Protein AF-A0A9D2JP95-F1 (afdb_monomer_lite)

Structure (mmCIF, N/CA/C/O backbone):
data_AF-A0A9D2JP95-F1
#
_entry.id   AF-A0A9D2JP95-F1
#
loop_
_atom_site.group_PDB
_atom_site.id
_atom_site.type_symbol
_atom_site.label_atom_id
_atom_site.label_alt_id
_atom_site.label_comp_id
_atom_site.label_asym_id
_atom_site.label_entity_id
_atom_site.label_seq_id
_atom_site.pdbx_PDB_ins_code
_atom_site.Cartn_x
_atom_site.Cartn_y
_atom_site.Cartn_z
_atom_site.occupancy
_atom_site.B_iso_or_equiv
_atom_site.auth_seq_id
_atom_site.auth_comp_id
_atom_site.auth_asym_id
_atom_site.auth_atom_id
_atom_site.pdbx_PDB_model_num
ATOM 1 N N . MET A 1 1 ? 5.419 2.271 -25.706 1.00 78.69 1 MET A N 1
ATOM 2 C CA . MET A 1 1 ? 5.656 1.138 -24.770 1.00 78.69 1 MET A CA 1
ATOM 3 C C . MET A 1 1 ? 4.997 1.411 -23.422 1.00 78.69 1 MET A C 1
ATOM 5 O O . MET A 1 1 ? 4.508 0.482 -22.788 1.00 78.69 1 MET A O 1
ATOM 9 N N . GLU A 1 2 ? 4.906 2.682 -23.025 1.00 85.44 2 GLU A N 1
ATOM 10 C CA . GLU A 1 2 ? 4.332 3.142 -21.759 1.00 85.44 2 GLU A CA 1
ATOM 11 C C . GLU A 1 2 ? 2.886 2.672 -21.559 1.00 85.44 2 GLU A C 1
ATOM 13 O O . GLU A 1 2 ? 2.551 2.136 -20.507 1.00 85.44 2 GLU A O 1
ATOM 18 N N . PHE A 1 3 ? 2.042 2.766 -22.594 1.00 87.94 3 PHE A N 1
ATOM 19 C CA . PHE A 1 3 ? 0.647 2.310 -22.517 1.00 87.94 3 PHE A CA 1
ATOM 20 C C . PHE A 1 3 ? 0.511 0.811 -22.229 1.00 87.94 3 PHE A C 1
ATOM 22 O O . PHE A 1 3 ? -0.396 0.405 -21.509 1.00 87.94 3 PHE A O 1
ATOM 29 N N . VAL A 1 4 ? 1.421 -0.018 -22.752 1.00 89.50 4 VAL A N 1
ATOM 30 C CA . VAL A 1 4 ? 1.405 -1.469 -22.505 1.00 89.50 4 VAL A CA 1
ATOM 31 C C . VAL A 1 4 ? 1.736 -1.753 -21.042 1.00 89.50 4 VAL A C 1
ATOM 33 O O . VAL A 1 4 ? 1.027 -2.522 -20.396 1.00 89.50 4 VAL A O 1
ATOM 36 N N . ILE A 1 5 ? 2.760 -1.085 -20.501 1.00 89.88 5 ILE A N 1
ATOM 37 C CA . ILE A 1 5 ? 3.118 -1.181 -19.080 1.00 89.88 5 ILE A CA 1
ATOM 38 C C . ILE A 1 5 ? 1.944 -0.711 -18.214 1.00 89.88 5 ILE A C 1
ATOM 40 O O . ILE A 1 5 ? 1.546 -1.425 -17.298 1.00 89.88 5 ILE A O 1
ATOM 44 N N . GLY A 1 6 ? 1.321 0.421 -18.554 1.00 89.81 6 GLY A N 1
ATOM 45 C CA . GLY A 1 6 ? 0.140 0.936 -17.858 1.00 89.81 6 GLY A CA 1
ATOM 46 C C . GLY A 1 6 ? -1.023 -0.062 -17.823 1.00 89.81 6 GLY A C 1
ATOM 47 O O . GLY A 1 6 ? -1.597 -0.304 -16.762 1.00 89.81 6 GLY A O 1
ATOM 48 N N . ILE A 1 7 ? -1.331 -0.714 -18.948 1.00 94.19 7 ILE A N 1
ATOM 49 C CA . ILE A 1 7 ? -2.375 -1.750 -19.009 1.00 94.19 7 ILE A CA 1
ATOM 50 C C . ILE A 1 7 ? -2.021 -2.943 -18.110 1.00 94.19 7 ILE A C 1
ATOM 52 O O . ILE A 1 7 ? -2.881 -3.434 -17.379 1.00 94.19 7 ILE A O 1
ATOM 56 N N . ILE A 1 8 ? -0.764 -3.398 -18.114 1.00 93.88 8 ILE A N 1
ATOM 57 C CA . ILE A 1 8 ? -0.315 -4.512 -17.262 1.00 93.88 8 ILE A CA 1
ATOM 58 C C . ILE A 1 8 ? -0.430 -4.151 -15.773 1.00 93.88 8 ILE A C 1
ATOM 60 O O . ILE A 1 8 ? -0.862 -4.983 -14.969 1.00 93.88 8 ILE A O 1
ATOM 64 N N . LEU A 1 9 ? -0.098 -2.915 -15.389 1.00 93.12 9 LEU A N 1
ATOM 65 C CA . LEU A 1 9 ? -0.257 -2.438 -14.010 1.00 93.12 9 LEU A CA 1
ATOM 66 C C . LEU A 1 9 ? -1.729 -2.477 -13.574 1.00 93.12 9 LEU A C 1
ATOM 68 O O . LEU A 1 9 ? -2.046 -3.002 -12.507 1.00 93.12 9 LEU A O 1
ATOM 72 N N . VAL A 1 10 ? -2.644 -2.023 -14.431 1.00 95.00 10 VAL A N 1
ATOM 73 C CA . VAL A 1 10 ? -4.088 -2.074 -14.153 1.00 95.00 10 VAL A CA 1
ATOM 74 C C . VAL A 1 10 ? -4.590 -3.518 -14.048 1.00 95.00 10 VAL A C 1
ATOM 76 O O . VAL A 1 10 ? -5.309 -3.861 -13.109 1.00 95.00 10 VAL A O 1
ATOM 79 N N . LEU A 1 11 ? -4.195 -4.399 -14.969 1.00 96.50 11 LEU A N 1
ATOM 80 C CA . LEU A 1 11 ? -4.604 -5.807 -14.932 1.00 96.50 11 LEU A CA 1
ATOM 81 C C . LEU A 1 11 ? -4.073 -6.531 -13.691 1.00 96.50 11 LEU A C 1
ATOM 83 O O . LEU A 1 11 ? -4.807 -7.287 -13.054 1.00 96.50 11 LEU A O 1
ATOM 87 N N . SER A 1 12 ? -2.819 -6.282 -13.314 1.00 94.69 12 SER A N 1
ATOM 88 C CA . SER A 1 12 ? -2.233 -6.865 -12.102 1.00 94.69 12 SER A CA 1
ATOM 89 C C . SER A 1 12 ? -2.902 -6.347 -10.825 1.00 94.69 12 SER A C 1
ATOM 91 O O . SER A 1 12 ? -3.084 -7.131 -9.894 1.00 94.69 12 SER A O 1
ATOM 93 N N . PHE A 1 13 ? -3.374 -5.095 -10.799 1.00 94.88 13 PHE A N 1
ATOM 94 C CA . PHE A 1 13 ? -4.202 -4.579 -9.703 1.00 94.88 13 PHE A CA 1
ATOM 95 C C . PHE A 1 13 ? -5.508 -5.371 -9.540 1.00 94.88 13 PHE A C 1
ATOM 97 O O . PHE A 1 13 ? -5.830 -5.818 -8.437 1.00 94.88 13 PHE A O 1
ATOM 104 N N . PHE A 1 14 ? -6.240 -5.615 -10.632 1.00 96.19 14 PHE A N 1
ATOM 105 C CA . PHE A 1 14 ? -7.438 -6.464 -10.585 1.00 96.19 14 PHE A CA 1
ATOM 106 C C . PHE A 1 14 ? -7.109 -7.908 -10.182 1.00 96.19 14 PHE A C 1
ATOM 108 O O . PHE A 1 14 ? -7.880 -8.536 -9.452 1.00 96.19 14 PHE A O 1
ATOM 115 N N . GLY A 1 15 ? -5.944 -8.418 -10.592 1.00 94.81 15 GLY A N 1
ATOM 116 C CA . GLY A 1 15 ? -5.418 -9.704 -10.135 1.00 94.81 15 GLY A CA 1
ATOM 117 C C . GLY A 1 15 ? -5.245 -9.766 -8.613 1.00 94.81 15 GLY A C 1
ATOM 118 O O . GLY A 1 15 ? -5.689 -10.731 -7.987 1.00 94.81 15 GLY A O 1
ATOM 119 N N . LEU A 1 16 ? -4.678 -8.719 -8.002 1.00 94.50 16 LEU A N 1
ATOM 120 C CA . LEU A 1 16 ? -4.579 -8.607 -6.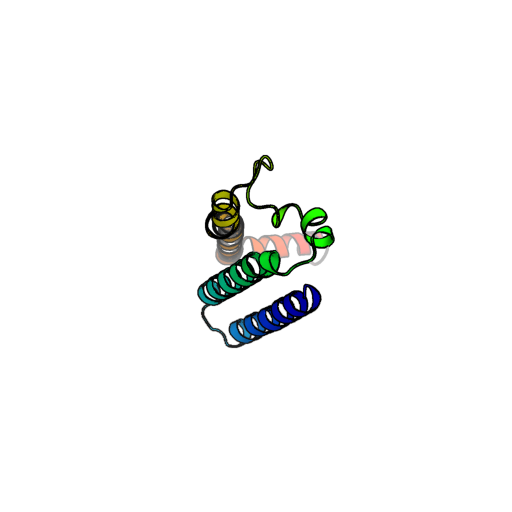544 1.00 94.50 16 LEU A CA 1
ATOM 121 C C . LEU A 1 16 ? -5.962 -8.536 -5.893 1.00 94.50 16 LEU A C 1
ATOM 123 O O . LEU A 1 16 ? -6.213 -9.256 -4.930 1.00 94.50 16 LEU A O 1
ATOM 127 N N . ALA A 1 17 ? -6.876 -7.719 -6.422 1.00 94.38 17 ALA A N 1
ATOM 128 C CA . ALA A 1 17 ? -8.231 -7.614 -5.881 1.00 94.38 17 ALA A CA 1
ATOM 129 C C . ALA A 1 17 ? -8.927 -8.985 -5.842 1.00 94.38 17 ALA A C 1
ATOM 131 O O . ALA A 1 17 ? -9.475 -9.381 -4.813 1.00 94.38 17 ALA A O 1
ATOM 132 N N . TYR A 1 18 ? -8.830 -9.755 -6.928 1.00 96.19 18 TYR A N 1
ATOM 133 C CA . TYR A 1 18 ? -9.346 -11.121 -6.984 1.00 96.19 18 TYR A CA 1
ATOM 134 C C . TYR A 1 18 ? -8.678 -12.055 -5.963 1.00 96.19 18 TYR A C 1
ATOM 136 O O . TYR A 1 18 ? -9.359 -12.820 -5.274 1.00 96.19 18 TYR A O 1
ATOM 144 N N . TYR A 1 19 ? -7.350 -11.985 -5.837 1.00 95.12 19 TYR A N 1
ATOM 145 C CA . TYR A 1 19 ? -6.587 -12.757 -4.854 1.00 95.12 19 TYR A CA 1
ATOM 146 C C . TYR A 1 19 ? -7.059 -12.480 -3.417 1.00 95.12 19 TYR A C 1
ATOM 148 O O . TYR A 1 19 ? -7.274 -13.430 -2.656 1.00 95.12 19 TYR A O 1
ATOM 156 N N . CYS A 1 20 ? -7.297 -11.207 -3.084 1.00 92.88 20 CYS A N 1
ATOM 157 C CA . CYS A 1 20 ? -7.802 -10.760 -1.785 1.00 92.88 20 CYS A CA 1
ATOM 158 C C . CYS A 1 20 ? -9.239 -11.226 -1.526 1.00 92.88 20 CYS A C 1
ATOM 160 O O . CYS A 1 20 ? -9.534 -11.711 -0.436 1.00 92.88 20 CYS A O 1
ATOM 162 N N . VAL A 1 21 ? -10.124 -11.148 -2.527 1.00 95.62 21 VAL A N 1
ATOM 163 C CA . VAL A 1 21 ? -11.516 -11.629 -2.417 1.00 95.62 21 VAL A CA 1
ATOM 164 C C . VAL A 1 21 ? -11.572 -13.130 -2.131 1.00 95.62 21 VAL A C 1
ATOM 166 O O . VAL A 1 21 ? -12.448 -13.589 -1.403 1.00 95.62 21 VAL A O 1
ATOM 169 N N . LYS A 1 22 ? -10.613 -13.907 -2.644 1.00 94.38 22 LYS A N 1
ATOM 170 C CA . LYS A 1 22 ? -10.493 -15.339 -2.338 1.00 94.38 22 LYS A CA 1
ATOM 171 C C . LYS A 1 22 ? -9.959 -15.655 -0.934 1.00 94.38 22 LYS A C 1
ATOM 173 O O . LYS A 1 22 ? -9.851 -16.830 -0.596 1.00 94.38 22 LYS A O 1
ATOM 178 N N . GLY A 1 23 ? -9.638 -14.648 -0.121 1.00 91.62 23 GLY A N 1
ATOM 179 C CA . GLY A 1 23 ? -9.218 -14.836 1.270 1.00 91.62 23 GLY A CA 1
ATOM 180 C C . GLY A 1 23 ? -7.786 -15.348 1.438 1.00 91.62 23 GLY A C 1
ATOM 181 O O . GLY A 1 23 ? -7.454 -15.902 2.483 1.00 91.62 23 GLY A O 1
ATOM 182 N N . HIS A 1 24 ? -6.930 -15.190 0.425 1.00 93.12 24 HIS A N 1
ATOM 183 C CA . HIS A 1 24 ? -5.509 -15.501 0.566 1.00 93.12 24 HIS A CA 1
ATOM 184 C C . HIS A 1 24 ? -4.783 -14.466 1.448 1.00 93.12 24 HIS A C 1
ATOM 186 O O . HIS A 1 24 ? -5.343 -13.440 1.836 1.00 93.12 24 HIS A O 1
ATOM 192 N N . ASN A 1 25 ? -3.507 -14.719 1.761 1.00 92.69 25 ASN A N 1
ATOM 193 C CA . ASN A 1 25 ? -2.714 -13.833 2.610 1.00 92.69 25 ASN A CA 1
ATOM 194 C C . ASN A 1 25 ? -2.416 -12.492 1.917 1.00 92.69 25 ASN A C 1
ATOM 196 O O . ASN A 1 25 ? -1.551 -12.403 1.044 1.00 92.69 25 ASN A O 1
ATOM 200 N N . LEU A 1 26 ? -3.084 -11.437 2.382 1.00 88.81 26 LEU A N 1
ATOM 201 C CA . LEU A 1 26 ? -2.971 -10.077 1.859 1.00 88.81 26 LEU A CA 1
ATOM 202 C C . LEU A 1 26 ? -1.525 -9.553 1.808 1.00 88.81 26 LEU A C 1
ATOM 204 O O . LEU A 1 26 ? -1.147 -8.913 0.831 1.00 88.81 26 LEU A O 1
ATOM 208 N N . MET A 1 27 ? -0.700 -9.863 2.813 1.00 88.88 27 MET A N 1
ATOM 209 C CA . MET A 1 27 ? 0.690 -9.390 2.876 1.00 88.88 27 MET A CA 1
ATOM 210 C C . MET A 1 27 ? 1.548 -9.996 1.766 1.00 88.88 27 MET A C 1
ATOM 212 O O . MET A 1 27 ? 2.357 -9.300 1.157 1.00 88.88 27 MET A O 1
ATOM 216 N N . ILE A 1 28 ? 1.340 -11.282 1.464 1.00 91.50 28 ILE A N 1
ATOM 217 C CA . ILE A 1 28 ? 2.020 -11.951 0.346 1.00 91.50 28 ILE A CA 1
ATOM 218 C C . ILE A 1 28 ? 1.547 -11.347 -0.978 1.00 91.50 28 ILE A C 1
ATOM 220 O O . ILE A 1 28 ? 2.367 -11.087 -1.855 1.00 91.50 28 ILE A O 1
ATOM 224 N N . GLY A 1 29 ? 0.246 -11.066 -1.102 1.00 92.31 29 GLY A N 1
ATOM 225 C CA . GLY A 1 29 ? -0.315 -10.370 -2.260 1.00 92.31 29 GLY A CA 1
ATOM 226 C C . GLY A 1 29 ? 0.357 -9.018 -2.508 1.00 92.31 29 GLY A C 1
ATOM 227 O O . GLY A 1 29 ? 0.825 -8.767 -3.619 1.00 92.31 29 GLY A O 1
ATOM 228 N N . PHE A 1 30 ? 0.474 -8.182 -1.470 1.00 91.56 30 PHE A N 1
ATOM 229 C CA . PHE A 1 30 ? 1.157 -6.889 -1.557 1.00 91.56 30 PHE A CA 1
ATOM 230 C C . PHE A 1 30 ? 2.638 -7.013 -1.906 1.00 91.56 30 PHE A C 1
ATOM 232 O O . PHE A 1 30 ? 3.114 -6.258 -2.751 1.00 91.56 30 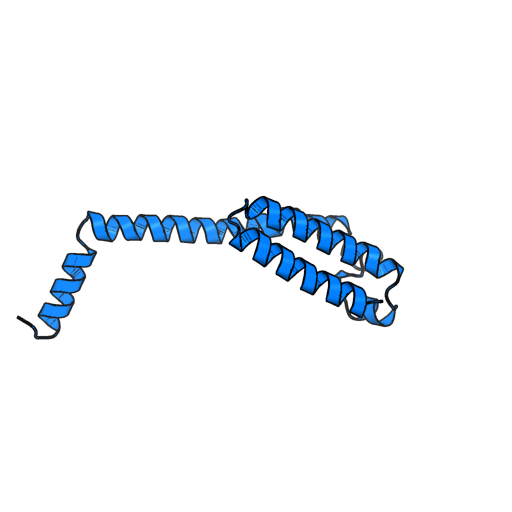PHE A O 1
ATOM 239 N N . LEU A 1 31 ? 3.354 -7.977 -1.324 1.00 93.00 31 LEU A N 1
ATOM 240 C CA . LEU A 1 31 ? 4.761 -8.205 -1.652 1.00 93.00 31 LEU A CA 1
ATOM 241 C C . LEU A 1 31 ? 4.936 -8.563 -3.135 1.00 93.00 31 LEU A C 1
ATOM 243 O O . LEU A 1 31 ? 5.743 -7.948 -3.826 1.00 93.00 31 LEU A O 1
ATOM 247 N N . VAL A 1 32 ? 4.144 -9.515 -3.636 1.00 94.12 32 VAL A N 1
ATOM 248 C CA . VAL A 1 32 ? 4.214 -9.967 -5.033 1.00 94.12 32 VAL A CA 1
ATOM 249 C C . VAL A 1 32 ? 3.902 -8.825 -5.994 1.00 94.12 32 VAL A C 1
ATOM 251 O O . VAL A 1 32 ? 4.652 -8.614 -6.949 1.00 94.12 32 VAL A O 1
ATOM 254 N N . ILE A 1 33 ? 2.834 -8.058 -5.750 1.00 94.75 33 ILE A N 1
ATOM 255 C CA . ILE A 1 33 ? 2.478 -6.960 -6.653 1.00 94.75 33 ILE A CA 1
ATOM 256 C C . ILE A 1 33 ? 3.495 -5.816 -6.602 1.00 94.75 33 ILE A C 1
ATOM 258 O O . ILE A 1 33 ? 3.842 -5.284 -7.653 1.00 94.75 33 ILE A O 1
ATOM 262 N N . ALA A 1 34 ? 4.045 -5.495 -5.425 1.00 93.88 34 ALA A N 1
ATOM 263 C CA . ALA A 1 34 ? 5.077 -4.474 -5.280 1.00 93.88 34 ALA A CA 1
ATOM 264 C C . ALA A 1 34 ? 6.335 -4.864 -6.062 1.00 93.88 34 ALA A C 1
ATOM 266 O O . ALA A 1 34 ? 6.896 -4.036 -6.780 1.00 93.88 34 ALA A O 1
ATOM 267 N N . THR A 1 35 ? 6.736 -6.138 -6.008 1.00 94.69 35 THR A N 1
ATOM 268 C CA . THR A 1 35 ? 7.854 -6.651 -6.805 1.00 94.69 35 THR A CA 1
ATOM 269 C C . THR A 1 35 ? 7.576 -6.606 -8.300 1.00 94.69 35 THR A C 1
ATOM 271 O O . THR A 1 35 ? 8.435 -6.143 -9.051 1.00 94.69 35 THR A O 1
ATOM 274 N N . ILE A 1 36 ? 6.383 -7.013 -8.742 1.00 94.75 36 ILE A N 1
ATOM 275 C CA . ILE A 1 36 ? 5.996 -6.953 -10.159 1.00 94.75 36 ILE A CA 1
ATOM 276 C C . ILE A 1 36 ? 6.019 -5.507 -10.664 1.00 94.75 36 ILE A C 1
ATOM 278 O O . ILE A 1 36 ? 6.620 -5.231 -11.699 1.00 94.75 36 ILE A O 1
ATOM 282 N N . TRP A 1 37 ? 5.405 -4.576 -9.934 1.00 94.12 37 TRP A N 1
ATOM 283 C CA . TRP A 1 37 ? 5.346 -3.168 -10.326 1.00 94.12 37 TRP A CA 1
ATOM 284 C C . TRP A 1 37 ? 6.728 -2.522 -10.328 1.00 94.12 37 TRP A C 1
ATOM 286 O O . TRP A 1 37 ? 7.065 -1.817 -11.273 1.00 94.12 37 TRP A O 1
ATOM 296 N N . THR A 1 38 ? 7.562 -2.823 -9.330 1.00 92.44 38 THR A N 1
ATOM 297 C CA . THR A 1 38 ? 8.949 -2.340 -9.286 1.00 92.44 38 THR A CA 1
ATOM 298 C C . THR A 1 38 ? 9.735 -2.832 -10.499 1.00 92.44 38 THR A C 1
ATOM 300 O O . THR A 1 38 ? 10.373 -2.036 -11.183 1.00 92.44 38 THR A O 1
ATOM 303 N N . ALA A 1 39 ? 9.663 -4.129 -10.812 1.00 92.25 39 ALA A N 1
ATOM 304 C CA . ALA A 1 39 ? 10.372 -4.704 -11.951 1.00 92.25 39 ALA A CA 1
ATOM 305 C C . ALA A 1 39 ? 9.880 -4.134 -13.290 1.00 92.25 39 ALA A C 1
ATOM 307 O O . ALA A 1 39 ? 10.695 -3.797 -14.144 1.00 92.25 39 ALA A O 1
ATOM 308 N N . LEU A 1 40 ? 8.563 -3.986 -13.466 1.00 91.81 40 LEU A N 1
ATOM 309 C CA . LEU A 1 40 ? 7.978 -3.403 -14.676 1.00 91.81 40 LEU A CA 1
ATOM 310 C C . LEU A 1 40 ? 8.395 -1.946 -14.870 1.00 91.81 40 LEU A C 1
ATOM 312 O O . LEU A 1 40 ? 8.740 -1.568 -15.985 1.00 91.81 40 LEU A O 1
ATOM 316 N N . SER A 1 41 ? 8.404 -1.148 -13.803 1.00 88.81 41 SER A N 1
ATOM 317 C CA . SER A 1 41 ? 8.833 0.249 -13.864 1.00 88.81 41 SER A CA 1
ATOM 318 C C . SER A 1 41 ? 10.325 0.369 -14.179 1.00 88.81 41 SER A C 1
ATOM 320 O O . SER A 1 41 ? 10.690 1.147 -15.052 1.00 88.81 41 SER A O 1
ATOM 322 N N . LEU A 1 42 ? 11.184 -0.438 -13.541 1.00 88.19 42 LEU A N 1
ATOM 323 C CA . LEU A 1 42 ? 12.634 -0.410 -13.780 1.00 88.19 42 LEU A CA 1
ATOM 324 C C . LEU A 1 42 ? 13.023 -0.927 -15.171 1.00 88.19 42 LEU A C 1
ATOM 326 O O . LEU A 1 42 ? 13.894 -0.357 -15.815 1.00 88.19 42 LEU A O 1
ATOM 330 N N . LEU A 1 43 ? 12.400 -2.005 -15.651 1.00 87.50 43 LEU A N 1
ATOM 331 C CA . LEU A 1 43 ? 12.653 -2.515 -17.004 1.00 87.50 43 LEU A CA 1
ATOM 332 C C . LEU A 1 43 ? 12.015 -1.619 -18.069 1.00 87.50 43 LEU A C 1
ATOM 334 O O . LEU A 1 43 ? 12.540 -1.496 -19.174 1.00 87.50 43 LEU A O 1
ATOM 338 N N . GLY A 1 44 ? 10.900 -0.975 -17.729 1.00 85.44 44 GLY A N 1
ATOM 339 C CA . GLY A 1 44 ? 10.197 -0.038 -18.590 1.00 85.44 44 GLY A CA 1
ATOM 340 C C . GLY A 1 44 ? 11.041 1.163 -18.992 1.00 85.44 44 GLY A C 1
ATOM 341 O O . GLY A 1 44 ? 10.950 1.591 -20.140 1.00 85.44 44 GLY A O 1
ATOM 342 N N . THR A 1 45 ? 11.911 1.666 -18.111 1.00 84.62 45 THR A N 1
ATOM 343 C CA . THR A 1 45 ? 12.773 2.818 -18.432 1.00 84.62 45 THR A CA 1
ATOM 344 C C . THR A 1 45 ? 13.819 2.526 -19.502 1.00 84.62 45 THR A C 1
ATOM 346 O O . THR A 1 45 ? 14.261 3.452 -20.170 1.00 84.62 45 THR A O 1
ATOM 349 N N . LEU A 1 46 ? 14.175 1.258 -19.742 1.00 83.56 46 LEU A N 1
ATOM 350 C CA . LEU A 1 46 ? 15.114 0.883 -20.810 1.00 83.56 46 LEU A CA 1
ATOM 351 C C . LEU A 1 46 ? 14.535 1.083 -22.218 1.00 83.56 46 LEU A C 1
ATOM 353 O O . LEU A 1 46 ? 15.271 1.101 -23.201 1.00 83.56 46 LEU A O 1
ATOM 357 N N . VAL A 1 47 ? 13.211 1.173 -22.319 1.00 83.88 47 VAL A N 1
ATOM 358 C CA . VAL A 1 47 ? 12.457 1.162 -23.580 1.00 83.88 47 VAL A CA 1
ATOM 359 C C . VAL A 1 47 ? 11.408 2.276 -23.653 1.00 83.88 47 VAL A C 1
ATOM 361 O O . VAL A 1 47 ? 10.712 2.398 -24.664 1.00 83.88 47 VAL A O 1
ATOM 364 N N . ALA A 1 48 ? 11.274 3.075 -22.594 1.00 84.44 48 ALA A N 1
ATOM 365 C CA . ALA A 1 48 ? 10.416 4.251 -22.551 1.00 84.44 48 ALA A CA 1
ATOM 366 C C . ALA A 1 48 ? 11.031 5.414 -23.340 1.00 84.44 48 ALA A C 1
ATOM 368 O O . ALA A 1 48 ? 12.245 5.479 -23.548 1.00 84.44 48 ALA A O 1
ATOM 369 N N . SER A 1 49 ? 10.181 6.335 -23.790 1.00 85.62 49 SER A N 1
ATOM 370 C CA . SER A 1 49 ? 10.645 7.540 -24.474 1.00 85.62 49 SER A CA 1
ATOM 371 C C . SER A 1 49 ? 11.413 8.473 -23.515 1.00 85.62 49 SER A C 1
ATOM 373 O O . SER A 1 49 ? 11.076 8.554 -22.331 1.00 85.62 49 SER A O 1
ATOM 375 N N . PRO A 1 50 ? 12.432 9.216 -23.996 1.00 82.88 50 PRO A N 1
ATOM 376 C CA . PRO A 1 50 ? 13.159 10.180 -23.166 1.00 82.88 50 PRO A CA 1
ATOM 377 C C . PRO A 1 50 ? 12.264 11.287 -22.592 1.00 82.88 50 PRO A C 1
ATOM 379 O O . PRO A 1 50 ? 12.484 11.724 -21.468 1.00 82.88 50 PRO A O 1
ATOM 382 N N . GLU A 1 51 ? 11.240 11.704 -23.343 1.00 85.38 51 GLU A N 1
ATOM 383 C CA . GLU A 1 51 ? 10.230 12.682 -22.911 1.00 85.38 51 GLU A CA 1
ATOM 384 C C . GLU A 1 51 ? 9.457 12.170 -21.690 1.00 85.38 51 GLU A C 1
ATOM 386 O O . GLU A 1 51 ? 9.367 12.857 -20.677 1.00 85.38 51 GLU A O 1
ATOM 391 N N . PHE A 1 52 ? 8.999 10.915 -21.731 1.00 84.81 52 PHE A N 1
ATOM 392 C CA . PHE A 1 52 ? 8.305 10.294 -20.607 1.00 84.81 52 PHE A CA 1
ATOM 393 C C . PHE A 1 52 ? 9.197 10.165 -19.366 1.00 84.81 52 PHE A C 1
ATOM 395 O O . PHE A 1 52 ? 8.740 10.388 -18.247 1.00 84.81 52 PHE A O 1
ATOM 402 N N . ILE A 1 53 ? 10.477 9.824 -19.530 1.00 83.81 53 ILE A N 1
ATOM 403 C CA . ILE A 1 53 ? 11.416 9.746 -18.399 1.00 83.81 53 ILE A CA 1
ATOM 404 C C . ILE A 1 53 ? 11.678 11.144 -17.816 1.00 83.81 53 ILE A C 1
ATOM 406 O O . ILE A 1 53 ? 11.761 11.289 -16.597 1.00 83.81 53 ILE A O 1
ATOM 410 N N . ALA A 1 54 ? 11.758 12.180 -18.656 1.00 83.12 54 ALA A N 1
ATOM 411 C CA . ALA A 1 54 ? 11.939 13.561 -18.212 1.00 83.12 54 ALA A CA 1
ATOM 412 C C . ALA A 1 54 ? 10.747 14.079 -17.385 1.00 83.12 54 ALA A C 1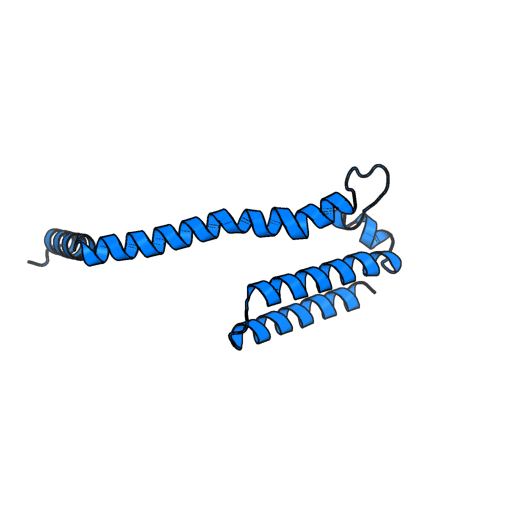
ATOM 414 O O . ALA A 1 54 ? 10.954 14.783 -1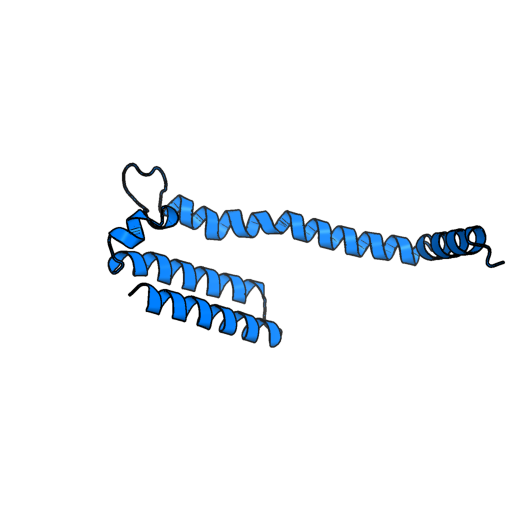6.401 1.00 83.12 54 ALA A O 1
ATOM 415 N N . GLU A 1 55 ? 9.520 13.689 -17.737 1.00 86.00 55 GLU A N 1
ATOM 416 C CA . GLU A 1 55 ? 8.305 14.047 -16.988 1.00 86.00 55 GLU A CA 1
ATOM 417 C C . GLU A 1 55 ? 8.139 13.266 -15.673 1.00 86.00 55 GLU A C 1
ATOM 419 O O . GLU A 1 55 ? 7.405 13.694 -14.783 1.00 86.00 55 GLU A O 1
ATOM 424 N N . ASN A 1 56 ? 8.817 12.124 -15.525 1.00 84.25 56 ASN A N 1
ATOM 425 C CA . ASN A 1 56 ? 8.682 11.240 -14.370 1.00 84.25 56 ASN A CA 1
ATOM 426 C C . ASN A 1 56 ? 9.978 11.194 -13.549 1.00 84.25 56 ASN A C 1
ATOM 428 O O . ASN A 1 56 ? 10.791 10.283 -13.702 1.00 84.25 56 ASN A O 1
ATOM 432 N N . GLU A 1 57 ? 10.131 12.128 -12.607 1.00 80.06 57 GLU A N 1
ATOM 433 C CA . GLU A 1 57 ? 11.312 12.239 -11.727 1.00 80.06 57 GLU A CA 1
ATOM 434 C C . GLU A 1 57 ? 11.643 10.929 -10.984 1.00 80.06 57 GLU A C 1
ATOM 436 O O . GLU A 1 57 ? 12.806 10.564 -10.832 1.00 80.06 57 GLU A O 1
ATOM 441 N N . ILE A 1 58 ? 10.624 10.157 -10.587 1.00 78.94 58 ILE A N 1
ATOM 442 C CA . ILE A 1 58 ? 10.782 8.868 -9.883 1.00 78.94 58 ILE A CA 1
ATOM 443 C C . ILE A 1 58 ? 11.509 7.820 -10.748 1.00 78.94 58 ILE A C 1
ATOM 445 O O . ILE A 1 58 ? 12.124 6.893 -10.219 1.00 78.94 58 ILE A O 1
ATOM 449 N N . LEU A 1 59 ? 11.450 7.952 -12.076 1.00 79.69 59 LEU A N 1
ATOM 450 C CA . LEU A 1 59 ? 12.089 7.040 -13.024 1.00 79.69 59 LEU A CA 1
ATOM 451 C C . LEU A 1 59 ? 13.525 7.460 -13.393 1.00 79.69 59 LEU A C 1
ATOM 453 O O . LEU A 1 59 ? 14.206 6.732 -14.114 1.00 79.69 59 LEU A O 1
ATOM 457 N N . GLN A 1 60 ? 14.011 8.595 -12.879 1.00 78.56 60 GLN A N 1
ATOM 458 C CA . GLN A 1 60 ? 15.349 9.138 -13.149 1.00 78.56 60 GLN A CA 1
ATOM 459 C C . GLN A 1 60 ? 16.381 8.650 -12.123 1.00 78.56 60 GLN A C 1
ATOM 461 O O . GLN A 1 60 ? 17.016 9.422 -11.399 1.00 78.56 60 GLN A O 1
ATOM 466 N N . PHE A 1 61 ? 16.551 7.333 -12.053 1.00 74.50 61 PHE A N 1
ATOM 467 C CA . PHE A 1 61 ? 17.505 6.698 -11.149 1.00 74.50 61 PHE A CA 1
ATOM 468 C C . PHE A 1 61 ? 18.914 6.647 -11.760 1.00 74.50 61 PHE A C 1
ATOM 470 O O . PHE A 1 61 ? 19.178 5.886 -12.689 1.00 74.50 61 PHE A O 1
ATOM 477 N N . GLY A 1 62 ? 19.838 7.420 -11.181 1.00 62.84 62 GLY A N 1
ATOM 478 C CA . GLY A 1 62 ? 21.246 7.508 -11.592 1.00 62.84 62 GLY A CA 1
ATOM 479 C C . GLY A 1 62 ? 21.607 8.839 -12.268 1.00 62.84 62 GLY A C 1
ATOM 480 O O . GLY A 1 62 ? 20.874 9.329 -13.118 1.00 62.84 62 GLY A O 1
ATOM 481 N N . GLY A 1 63 ? 22.757 9.411 -11.885 1.00 62.97 63 GLY A N 1
ATOM 482 C CA . GLY A 1 63 ? 23.211 10.758 -12.272 1.00 62.97 63 GLY A CA 1
ATOM 483 C C . GLY A 1 63 ? 23.238 11.738 -11.087 1.00 62.97 63 GLY A C 1
ATOM 484 O O . GLY A 1 63 ? 23.050 11.326 -9.943 1.00 62.97 63 GLY A O 1
ATOM 485 N N . ASP A 1 64 ? 23.439 13.035 -11.356 1.00 55.69 64 ASP A N 1
ATOM 486 C CA . ASP A 1 64 ? 23.406 14.143 -10.372 1.00 55.69 64 ASP A CA 1
ATOM 487 C C . ASP A 1 64 ? 21.998 14.404 -9.765 1.00 55.69 64 ASP A C 1
ATOM 489 O O . ASP A 1 64 ? 21.781 15.396 -9.073 1.00 55.69 64 ASP A O 1
ATOM 493 N N . SER A 1 65 ? 21.023 13.512 -9.987 1.00 57.72 65 SER A N 1
ATOM 494 C CA . SER A 1 65 ? 19.612 13.633 -9.576 1.00 57.72 65 SER A CA 1
ATOM 495 C C . SER A 1 65 ? 19.337 13.333 -8.092 1.00 57.72 65 SER A C 1
ATOM 497 O O . SER A 1 65 ? 18.189 13.374 -7.650 1.00 57.72 65 SER A O 1
ATOM 499 N N . GLY A 1 66 ? 20.358 13.004 -7.289 1.00 59.81 66 GLY A N 1
ATOM 500 C CA . GLY A 1 66 ? 20.230 12.774 -5.839 1.00 59.81 66 GLY A CA 1
ATOM 501 C C . GLY A 1 66 ? 19.372 11.563 -5.422 1.00 59.81 66 GLY A C 1
ATOM 502 O O . GLY A 1 66 ? 19.344 11.211 -4.243 1.00 59.81 66 GLY A O 1
ATOM 503 N N . THR A 1 67 ? 18.707 10.884 -6.362 1.00 67.00 67 THR A N 1
ATOM 504 C CA . THR A 1 67 ? 17.822 9.734 -6.134 1.00 67.00 67 THR A CA 1
ATOM 505 C C . THR A 1 67 ? 18.491 8.450 -6.611 1.00 67.00 67 THR A C 1
ATOM 507 O O . THR A 1 67 ? 18.515 8.095 -7.788 1.00 67.00 67 THR A O 1
ATOM 510 N N . SER A 1 68 ? 19.075 7.726 -5.659 1.00 82.44 68 SER A N 1
ATOM 511 C CA . SER A 1 68 ? 19.708 6.435 -5.923 1.00 82.44 68 SER A CA 1
ATOM 512 C C . SER A 1 68 ? 18.669 5.324 -6.130 1.00 82.44 68 SER A C 1
ATOM 514 O O . SER A 1 68 ? 17.593 5.325 -5.527 1.00 82.44 68 SER A O 1
ATOM 516 N N . LEU A 1 69 ? 19.014 4.298 -6.910 1.00 83.38 69 LEU A N 1
ATOM 517 C CA . LEU A 1 69 ? 18.170 3.104 -7.040 1.00 83.38 69 LEU A CA 1
ATOM 518 C C . LEU A 1 69 ? 17.932 2.434 -5.672 1.00 83.38 69 LEU A C 1
ATOM 520 O O . LEU A 1 69 ? 16.832 1.974 -5.380 1.00 83.38 69 LEU A O 1
ATOM 524 N N . VAL A 1 70 ? 18.934 2.472 -4.788 1.00 86.69 70 VAL A N 1
ATOM 525 C CA . VAL A 1 70 ? 18.830 1.973 -3.409 1.00 86.69 70 VAL A CA 1
ATOM 526 C C . VAL A 1 70 ? 17.797 2.760 -2.599 1.00 86.69 70 VAL A C 1
ATOM 528 O O . VAL A 1 70 ? 17.006 2.156 -1.882 1.00 86.69 70 VAL A O 1
ATOM 531 N N . SER A 1 71 ? 17.741 4.088 -2.732 1.00 87.50 71 SER A N 1
ATOM 532 C CA . SER A 1 71 ? 16.748 4.900 -2.015 1.00 87.50 71 SER A CA 1
ATOM 533 C C . SER A 1 71 ? 15.325 4.639 -2.506 1.00 87.50 71 SER A C 1
ATOM 535 O O . SER A 1 71 ? 14.406 4.604 -1.693 1.00 87.50 71 SER A O 1
ATOM 537 N N . ILE A 1 72 ? 15.132 4.383 -3.805 1.00 87.94 72 ILE A N 1
ATOM 538 C CA . ILE A 1 72 ? 13.825 3.966 -4.341 1.00 87.94 72 ILE A CA 1
ATOM 539 C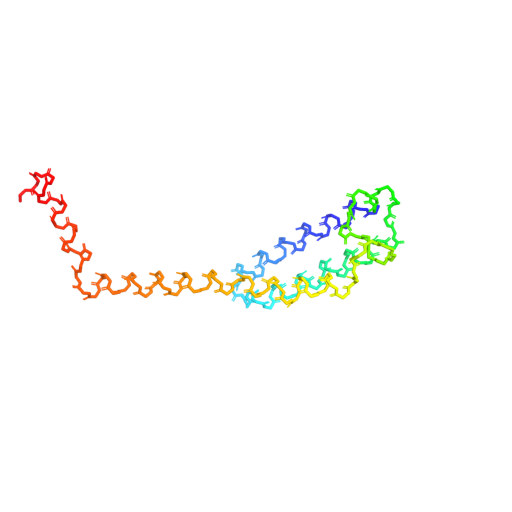 C . ILE A 1 72 ? 13.417 2.610 -3.755 1.00 87.94 72 ILE A C 1
ATOM 541 O O . ILE A 1 72 ? 12.300 2.464 -3.262 1.00 87.94 72 ILE A O 1
ATOM 545 N N . LEU A 1 73 ? 14.326 1.630 -3.750 1.00 90.38 73 LEU A N 1
ATOM 546 C CA . LEU A 1 73 ? 14.046 0.310 -3.182 1.00 90.38 73 LEU A CA 1
ATOM 547 C C . LEU A 1 73 ? 1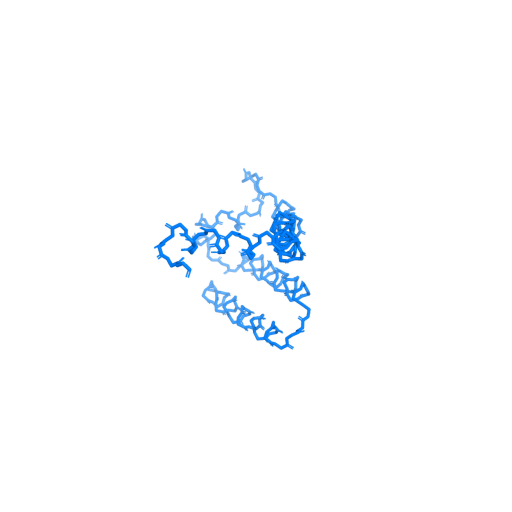3.752 0.374 -1.678 1.00 90.38 73 LEU A C 1
ATOM 549 O O . LEU A 1 73 ? 12.817 -0.282 -1.222 1.00 90.38 73 LEU A O 1
ATOM 553 N N . ASN A 1 74 ? 14.484 1.194 -0.922 1.00 91.31 74 ASN A N 1
ATOM 554 C CA . ASN A 1 74 ? 14.208 1.415 0.498 1.00 91.31 74 ASN A CA 1
ATOM 555 C C . ASN A 1 74 ? 12.829 2.054 0.706 1.00 91.31 74 ASN A C 1
ATOM 557 O O . ASN A 1 74 ? 12.072 1.603 1.561 1.00 91.31 74 ASN A O 1
ATOM 561 N N . ASN A 1 75 ? 12.440 3.032 -0.114 1.00 89.62 75 ASN A N 1
ATOM 562 C CA . ASN A 1 75 ? 11.098 3.608 -0.023 1.00 89.62 75 ASN A CA 1
ATOM 563 C C . ASN A 1 75 ? 9.997 2.555 -0.246 1.00 89.62 75 ASN A C 1
ATOM 565 O O . ASN A 1 75 ? 9.015 2.528 0.495 1.00 89.62 75 ASN A O 1
ATOM 569 N N . ILE A 1 76 ? 10.172 1.660 -1.225 1.00 90.69 76 ILE A N 1
ATOM 570 C CA . ILE A 1 76 ? 9.172 0.639 -1.578 1.00 90.69 76 ILE A CA 1
ATOM 571 C C . ILE A 1 76 ? 9.109 -0.492 -0.541 1.00 90.69 76 ILE A C 1
ATOM 573 O O . ILE A 1 76 ? 8.017 -0.894 -0.142 1.00 90.69 76 ILE A O 1
ATOM 577 N N . TYR A 1 77 ? 10.254 -1.025 -0.107 1.00 92.31 77 TYR A N 1
ATOM 578 C CA . TYR A 1 77 ? 10.300 -2.243 0.716 1.00 92.31 77 TYR A CA 1
ATOM 579 C C . TYR A 1 77 ? 10.511 -2.002 2.210 1.00 92.31 77 TYR A C 1
ATOM 581 O O . TYR A 1 77 ? 10.275 -2.917 2.997 1.00 92.31 77 TYR A O 1
ATOM 589 N N . GLN A 1 78 ? 10.935 -0.806 2.617 1.00 92.56 78 GLN A N 1
ATOM 590 C CA . GLN A 1 78 ? 11.166 -0.470 4.021 1.00 92.56 78 GLN A CA 1
ATOM 591 C C . GLN A 1 78 ? 10.174 0.590 4.501 1.00 92.56 78 GLN A C 1
ATOM 593 O O . GLN A 1 78 ? 9.344 0.303 5.363 1.00 92.56 78 GLN A O 1
ATOM 598 N N . SER A 1 79 ? 10.206 1.785 3.910 1.00 91.62 79 SER A N 1
ATOM 599 C CA . SER A 1 79 ? 9.408 2.914 4.400 1.00 91.62 79 SER A CA 1
ATOM 600 C C . SER A 1 79 ? 7.909 2.711 4.195 1.00 91.62 79 SER A C 1
ATOM 602 O O . SER A 1 79 ? 7.119 3.045 5.078 1.00 91.62 79 SER A O 1
ATOM 604 N N . ALA A 1 80 ? 7.493 2.131 3.063 1.00 88.19 80 ALA A N 1
ATOM 605 C CA . ALA A 1 80 ? 6.078 1.874 2.818 1.00 88.19 80 ALA A CA 1
ATOM 606 C C . ALA A 1 80 ? 5.474 0.888 3.843 1.00 88.19 80 ALA A C 1
ATOM 608 O O . ALA A 1 80 ? 4.479 1.259 4.467 1.00 88.19 80 ALA A O 1
ATOM 609 N N . PRO A 1 81 ? 6.052 -0.305 4.111 1.00 87.94 81 PRO A N 1
ATOM 610 C CA . PRO A 1 81 ? 5.576 -1.174 5.192 1.00 87.94 81 PRO A CA 1
ATOM 611 C C . PRO A 1 81 ? 5.653 -0.548 6.590 1.00 87.94 81 PRO A C 1
ATOM 613 O O . PRO A 1 81 ? 4.758 -0.769 7.402 1.00 87.94 81 PRO A O 1
ATOM 616 N N . GLU A 1 82 ? 6.686 0.248 6.876 1.00 90.38 82 GLU A N 1
ATOM 617 C CA . GLU A 1 82 ? 6.829 0.950 8.157 1.00 90.38 82 GLU A CA 1
ATOM 618 C C . GLU A 1 82 ? 5.678 1.941 8.396 1.00 90.38 82 GLU A C 1
ATOM 620 O O . GLU A 1 82 ? 5.092 1.972 9.482 1.00 90.38 82 GLU A O 1
ATOM 625 N N . GLY A 1 83 ? 5.276 2.683 7.358 1.00 88.50 83 GLY A N 1
ATOM 626 C CA . GLY A 1 83 ? 4.175 3.648 7.427 1.00 88.50 83 GLY A CA 1
ATOM 627 C C . GLY A 1 83 ? 2.833 3.030 7.841 1.00 88.50 83 GLY A C 1
ATOM 628 O O . GLY A 1 83 ? 2.045 3.672 8.543 1.00 88.50 83 GLY A O 1
ATOM 629 N N . TRP A 1 84 ? 2.598 1.758 7.500 1.00 86.81 84 TRP A N 1
ATOM 630 C CA . TRP A 1 84 ? 1.386 1.023 7.886 1.00 86.81 84 TRP A CA 1
ATOM 631 C C . TRP A 1 84 ? 1.283 0.738 9.390 1.00 86.81 84 TRP A C 1
ATOM 633 O O . TRP A 1 84 ? 0.179 0.497 9.889 1.00 86.81 84 TRP A O 1
ATOM 643 N N . GLY A 1 85 ? 2.391 0.802 10.136 1.00 88.31 85 GLY A N 1
ATOM 644 C CA . GLY A 1 85 ? 2.401 0.542 11.577 1.00 88.31 85 GLY A CA 1
ATOM 645 C C . GLY A 1 85 ? 1.465 1.471 12.356 1.00 88.31 85 GLY A C 1
ATOM 646 O O . GLY A 1 85 ? 0.736 1.023 13.241 1.00 88.31 85 GLY A O 1
ATOM 647 N N . THR A 1 86 ? 1.401 2.751 11.980 1.00 90.81 86 THR A N 1
ATOM 648 C CA . THR A 1 86 ? 0.513 3.734 12.630 1.00 90.81 86 THR A CA 1
ATOM 649 C C . THR A 1 86 ? -0.968 3.403 12.429 1.00 90.81 86 THR A C 1
ATOM 651 O O . THR A 1 86 ? -1.764 3.477 13.367 1.00 90.81 86 THR A O 1
ATOM 654 N N . THR A 1 87 ? -1.344 2.965 11.225 1.00 89.31 87 THR A N 1
ATOM 655 C CA . THR A 1 87 ? -2.708 2.520 10.918 1.00 89.31 87 THR A CA 1
ATOM 656 C C . THR A 1 87 ? -3.078 1.280 11.728 1.00 89.31 87 THR A C 1
ATOM 658 O O . THR A 1 87 ? -4.174 1.227 12.284 1.00 89.31 87 THR A O 1
ATOM 661 N N . LEU A 1 88 ? -2.160 0.315 11.856 1.00 89.19 88 LEU A N 1
ATOM 662 C CA . LEU A 1 88 ? -2.385 -0.887 12.660 1.00 89.19 88 LEU A CA 1
ATOM 663 C C . LEU A 1 88 ? -2.656 -0.540 14.130 1.00 89.19 88 LEU A C 1
ATOM 665 O O . LEU A 1 88 ? -3.616 -1.048 14.707 1.00 89.19 88 LEU A O 1
ATOM 669 N N . VAL A 1 89 ? -1.866 0.365 14.718 1.00 92.31 89 VAL A N 1
ATOM 670 C CA . VAL A 1 89 ? -2.063 0.819 16.106 1.00 92.31 89 VAL A CA 1
ATOM 671 C C . VAL A 1 89 ? -3.437 1.463 16.287 1.00 92.31 89 VAL A C 1
ATOM 673 O O . VAL A 1 89 ? -4.142 1.128 17.239 1.00 92.31 89 VAL A O 1
ATOM 676 N N . ASN A 1 90 ? -3.861 2.322 15.355 1.00 93.12 90 ASN A N 1
ATOM 677 C CA . ASN A 1 90 ? -5.183 2.950 15.404 1.00 93.12 90 ASN A CA 1
ATOM 678 C C . ASN A 1 90 ? -6.317 1.917 15.352 1.00 93.12 90 ASN A C 1
ATOM 680 O O . ASN A 1 90 ? -7.288 2.028 16.101 1.00 93.12 90 ASN A O 1
ATOM 684 N N . VAL A 1 91 ? -6.188 0.887 14.510 1.00 92.81 91 VAL A N 1
ATOM 685 C CA . VAL A 1 91 ? -7.174 -0.200 14.416 1.00 92.81 91 VAL A CA 1
ATOM 686 C C . VAL A 1 91 ? -7.203 -1.028 15.702 1.00 92.81 91 VAL A C 1
ATOM 688 O O . VAL A 1 91 ? -8.285 -1.291 16.229 1.00 92.81 91 VAL A O 1
ATOM 691 N N . CYS A 1 92 ? -6.041 -1.402 16.246 1.00 93.50 92 CYS A N 1
ATOM 692 C CA . CYS A 1 92 ? -5.951 -2.143 17.505 1.00 93.50 92 CYS A CA 1
ATOM 693 C C . CYS A 1 92 ? -6.568 -1.358 18.667 1.00 93.50 92 CYS A C 1
ATOM 695 O O . CYS A 1 92 ? -7.363 -1.915 19.427 1.00 93.50 92 CYS A O 1
ATOM 697 N N . TRP A 1 93 ? -6.247 -0.067 18.783 1.00 96.00 93 TRP A N 1
ATOM 698 C CA . TRP A 1 93 ? -6.789 0.789 19.834 1.00 96.00 93 TRP A CA 1
ATOM 699 C C . TRP A 1 93 ? -8.292 1.001 19.675 1.00 96.00 93 TRP A C 1
ATOM 701 O O . TRP A 1 93 ? -9.028 0.866 20.647 1.00 96.00 93 TRP A O 1
ATOM 711 N N . GLY A 1 94 ? -8.769 1.261 18.456 1.00 95.19 94 GLY A N 1
ATOM 712 C CA . GLY A 1 94 ? -10.196 1.412 18.175 1.00 95.19 94 GLY A CA 1
ATOM 713 C C . GLY A 1 94 ? -10.996 0.151 18.512 1.00 95.19 94 GLY A C 1
ATOM 714 O O . GLY A 1 94 ? -12.026 0.234 19.180 1.00 95.19 94 GLY A O 1
ATOM 715 N N . ALA A 1 95 ? -10.497 -1.026 18.121 1.00 95.31 95 ALA A N 1
ATOM 716 C CA . ALA A 1 95 ? -11.140 -2.304 18.420 1.00 95.31 95 ALA A CA 1
ATOM 717 C C . ALA A 1 95 ? -11.145 -2.619 19.926 1.00 95.31 95 ALA A C 1
ATOM 719 O O . ALA A 1 95 ? -12.168 -3.051 20.465 1.00 95.31 95 ALA A O 1
ATOM 720 N N . TRP A 1 96 ? -10.025 -2.380 20.617 1.00 95.94 96 TRP A N 1
ATOM 721 C CA . TRP A 1 96 ? -9.924 -2.571 22.064 1.00 95.94 96 TRP A CA 1
ATOM 722 C C . TRP A 1 96 ? -10.822 -1.598 22.831 1.00 95.94 96 TRP A C 1
ATOM 724 O O . TRP A 1 96 ? -11.631 -2.024 23.652 1.00 95.94 96 TRP A O 1
ATOM 734 N N . PHE A 1 97 ? -10.739 -0.302 22.528 1.00 95.12 97 PHE A N 1
ATOM 735 C CA . PHE A 1 97 ? -11.533 0.729 23.189 1.00 95.12 97 PHE A CA 1
ATOM 736 C C . PHE A 1 97 ? -13.033 0.512 22.963 1.00 95.12 97 PHE A C 1
ATOM 738 O O . PHE A 1 97 ? -13.823 0.632 23.898 1.00 95.12 97 PHE A O 1
ATOM 745 N N . GLY A 1 98 ? -13.421 0.089 21.755 1.00 94.31 98 GLY A N 1
ATOM 746 C CA . GLY A 1 98 ? -14.788 -0.331 21.457 1.00 94.31 98 GLY A CA 1
ATOM 747 C C . GLY A 1 98 ? -15.267 -1.464 22.370 1.00 94.31 98 GLY A C 1
ATOM 748 O O . GLY A 1 98 ? -16.366 -1.377 22.917 1.00 94.31 98 GLY A O 1
ATOM 749 N N . ARG A 1 99 ? -14.439 -2.491 22.613 1.00 94.50 99 ARG A N 1
ATOM 750 C CA . ARG A 1 99 ? -14.778 -3.550 23.581 1.00 94.50 99 ARG A CA 1
ATOM 751 C C . ARG A 1 99 ? -14.892 -3.027 25.002 1.00 94.50 99 ARG A C 1
ATOM 753 O O . ARG A 1 99 ? -15.863 -3.359 25.671 1.00 94.50 99 ARG A O 1
ATOM 760 N N . VAL A 1 100 ? -13.964 -2.179 25.440 1.00 95.75 100 VAL A N 1
ATOM 761 C CA . VAL A 1 100 ? -14.003 -1.594 26.787 1.00 95.75 100 VAL A CA 1
ATOM 762 C C . VAL A 1 100 ? -15.309 -0.834 27.012 1.00 95.75 100 VAL A C 1
ATOM 764 O O . VAL A 1 100 ? -15.973 -1.066 28.019 1.00 95.75 100 VAL A O 1
ATOM 767 N N . LEU A 1 101 ? -15.730 0.024 26.077 1.00 95.12 101 LEU A N 1
ATOM 768 C CA . LEU A 1 101 ? -16.984 0.783 26.196 1.00 95.12 101 LEU A CA 1
ATOM 769 C C . LEU A 1 101 ? -18.226 -0.113 26.305 1.00 95.12 101 LEU A C 1
ATOM 771 O O . LEU A 1 101 ? -19.182 0.243 27.002 1.00 95.12 101 LEU A O 1
ATOM 775 N N . MET A 1 102 ? -18.209 -1.257 25.619 1.00 93.25 102 MET A N 1
ATOM 776 C CA . MET A 1 102 ? -19.300 -2.229 25.634 1.00 93.25 102 MET A CA 1
ATOM 777 C C . MET A 1 102 ? -19.299 -3.072 26.915 1.00 93.25 102 MET A C 1
ATOM 779 O O . MET A 1 102 ? -20.332 -3.170 27.573 1.00 93.25 102 MET A O 1
ATOM 783 N N . GLU A 1 103 ? -18.153 -3.638 27.305 1.00 94.69 103 GLU A N 1
ATOM 784 C CA . GLU A 1 103 ? -18.012 -4.519 28.477 1.00 94.69 103 GLU A CA 1
ATOM 785 C C . GLU A 1 103 ? -18.208 -3.767 29.802 1.00 94.69 103 GLU A C 1
ATOM 787 O O . GLU A 1 103 ? -18.771 -4.312 30.748 1.00 94.69 103 GLU A O 1
ATOM 792 N N . THR A 1 104 ? -17.808 -2.494 29.869 1.00 95.38 104 THR A N 1
ATOM 793 C CA . THR A 1 104 ? -18.000 -1.644 31.061 1.00 95.38 104 THR A CA 1
ATOM 794 C C . THR A 1 104 ? -19.401 -1.036 31.166 1.00 95.38 104 THR A C 1
ATOM 796 O O . THR A 1 104 ? -19.725 -0.411 32.174 1.00 95.38 104 THR A O 1
ATOM 799 N N . GLY A 1 105 ? -20.241 -1.168 30.134 1.00 92.44 105 GLY A N 1
ATOM 800 C CA . GLY A 1 105 ? -21.576 -0.564 30.101 1.00 92.44 105 GLY A CA 1
ATOM 801 C C . GLY A 1 105 ? -21.587 0.965 29.951 1.00 92.44 105 GLY A C 1
ATOM 802 O O . GLY A 1 105 ? -22.657 1.578 30.048 1.00 92.44 105 GLY A O 1
ATOM 803 N N . ILE A 1 106 ? -20.435 1.597 29.681 1.00 93.75 106 ILE A N 1
ATOM 804 C CA . ILE A 1 106 ? -20.334 3.045 29.431 1.00 93.75 106 ILE A CA 1
ATOM 805 C C . ILE A 1 106 ? -21.183 3.433 28.217 1.00 93.75 106 ILE A C 1
ATOM 807 O O . ILE A 1 106 ? -21.939 4.402 28.294 1.00 93.75 106 ILE A O 1
ATOM 811 N N . ALA A 1 107 ? -21.126 2.655 27.129 1.00 91.38 107 ALA A N 1
ATOM 812 C CA . ALA A 1 107 ? -21.920 2.911 25.924 1.00 91.38 107 ALA A CA 1
ATOM 813 C C . ALA A 1 107 ? -23.429 2.913 26.225 1.00 91.38 107 ALA A C 1
ATOM 815 O O . ALA A 1 107 ? -24.136 3.859 25.881 1.00 91.38 107 ALA A O 1
ATOM 816 N N . SER A 1 108 ? -23.912 1.898 26.946 1.00 91.25 108 SER A N 1
ATOM 817 C CA . SER A 1 108 ? -25.316 1.793 27.362 1.00 91.25 108 SER A CA 1
ATOM 818 C C . SER A 1 108 ? -25.745 2.947 28.270 1.00 91.25 108 SER A C 1
ATOM 820 O O . SER A 1 108 ? -26.863 3.449 28.154 1.00 91.25 108 SER A O 1
ATOM 822 N N . THR A 1 109 ? -24.857 3.384 29.166 1.00 92.25 109 THR A N 1
ATOM 823 C CA . THR A 1 109 ? -25.119 4.502 30.083 1.00 92.25 109 THR A CA 1
ATOM 824 C C . THR A 1 109 ? -25.215 5.826 29.330 1.00 92.25 109 THR A C 1
ATOM 826 O O . THR A 1 109 ? -26.145 6.593 29.575 1.00 92.25 109 THR A O 1
ATOM 829 N N . LEU A 1 110 ? -24.303 6.071 28.383 1.00 91.81 110 LEU A N 1
ATOM 830 C CA . LEU A 1 110 ? -24.343 7.232 27.492 1.00 91.81 110 LEU A CA 1
ATOM 831 C C . LEU A 1 110 ? -25.641 7.267 26.685 1.00 91.81 110 LEU A C 1
ATOM 833 O O . LEU A 1 110 ? -26.334 8.277 26.726 1.00 91.81 110 LEU A O 1
ATOM 837 N N . ILE A 1 111 ? -26.012 6.158 26.034 1.00 90.12 111 ILE A N 1
ATOM 838 C CA . ILE A 1 111 ? -27.256 6.062 25.252 1.00 90.12 111 ILE A CA 1
ATOM 839 C C . ILE A 1 111 ? -28.465 6.414 26.122 1.00 90.12 111 ILE A C 1
ATOM 841 O O . ILE A 1 111 ? -29.250 7.279 25.744 1.00 90.12 111 ILE A O 1
ATOM 845 N N . ARG A 1 112 ? -28.595 5.804 27.309 1.00 93.12 112 ARG A N 1
ATOM 846 C CA . ARG A 1 112 ? -29.708 6.112 28.222 1.00 93.12 112 ARG A CA 1
ATOM 847 C C . ARG A 1 112 ? -29.733 7.580 28.619 1.00 93.12 112 ARG A C 1
ATOM 849 O O . ARG A 1 112 ? -30.776 8.205 28.520 1.00 93.12 112 ARG A O 1
ATOM 856 N N . LYS A 1 113 ? -28.597 8.147 29.028 1.00 92.25 113 LYS A N 1
ATOM 857 C CA . LYS A 1 113 ? -28.524 9.548 29.464 1.00 92.25 113 LYS A CA 1
ATOM 858 C C . LYS A 1 113 ? -28.834 10.522 28.330 1.00 92.25 113 LYS A C 1
ATOM 860 O O . LYS A 1 113 ? -29.507 11.519 28.564 1.00 92.25 113 LYS A O 1
ATOM 865 N N . THR A 1 114 ? -28.392 10.232 27.108 1.00 91.88 114 THR A N 1
ATOM 866 C CA . THR A 1 114 ? -28.740 11.028 25.925 1.00 91.88 114 THR A CA 1
ATOM 867 C C . THR A 1 114 ? -30.238 10.962 25.619 1.00 91.88 114 THR A C 1
ATOM 869 O O . THR A 1 114 ? -30.826 11.996 25.322 1.00 91.88 114 THR A O 1
ATOM 872 N N . VAL A 1 115 ? -30.863 9.785 25.732 1.00 91.94 115 VAL A N 1
ATOM 873 C CA . VAL A 1 115 ? -32.312 9.601 25.521 1.00 91.94 115 VAL A CA 1
ATOM 874 C C . VAL A 1 115 ? -33.132 10.300 26.616 1.00 91.94 115 VAL A C 1
ATOM 876 O O . VAL A 1 115 ? -34.027 11.079 26.296 1.00 91.94 115 VAL A O 1
ATOM 879 N N . GLU A 1 116 ? -32.753 10.126 27.885 1.00 89.94 116 GLU A N 1
ATOM 880 C CA . GLU A 1 116 ? -33.380 10.782 29.045 1.00 89.94 116 GLU A CA 1
ATOM 881 C C . GLU A 1 116 ? -33.326 12.319 28.942 1.00 89.94 116 GLU A C 1
ATOM 883 O O . GLU A 1 116 ? -34.299 13.010 29.244 1.00 89.94 116 GLU A O 1
ATOM 888 N N . LEU A 1 117 ? -32.195 12.879 28.492 1.00 90.06 117 LEU A N 1
ATOM 889 C CA . LEU A 1 117 ? -32.042 14.323 28.257 1.00 90.06 117 LEU A CA 1
ATOM 890 C C . LEU A 1 117 ? -32.769 14.804 26.989 1.00 90.06 117 LEU A C 1
ATOM 892 O O . LEU A 1 117 ? -33.065 15.992 26.873 1.00 90.06 117 LEU A O 1
ATOM 896 N N . GLY A 1 118 ? -33.064 13.897 26.054 1.00 84.56 118 GLY A N 1
ATOM 897 C CA . GLY A 1 118 ? -33.828 14.152 24.830 1.00 84.56 118 GLY A CA 1
ATOM 898 C C . GLY A 1 118 ? -35.345 14.211 25.033 1.00 84.56 118 GLY A C 1
ATOM 899 O O . GLY A 1 118 ? -36.063 14.544 24.092 1.00 84.56 118 GLY A O 1
ATOM 900 N N . GLY A 1 119 ? -35.835 13.936 26.246 1.00 80.75 119 GLY A N 1
ATOM 901 C CA . GLY A 1 119 ? -37.247 14.074 26.612 1.00 80.75 119 GLY A CA 1
ATOM 902 C C . GLY A 1 119 ? -38.063 12.783 26.555 1.00 80.75 119 GLY A C 1
ATOM 903 O O . GLY A 1 119 ? -39.257 12.831 26.851 1.00 80.75 119 GLY A O 1
ATOM 904 N N . ASP A 1 120 ? -37.439 11.650 26.231 1.00 64.75 120 ASP A N 1
ATOM 905 C CA . ASP A 1 120 ? -38.048 10.332 26.412 1.00 64.75 120 ASP A CA 1
ATOM 906 C C . ASP A 1 120 ? -37.796 9.894 27.866 1.00 64.75 120 ASP A C 1
ATOM 908 O O . ASP A 1 120 ? -36.651 9.880 28.326 1.00 64.75 120 ASP A O 1
ATOM 912 N N . ARG A 1 121 ? -38.870 9.656 28.625 1.00 60.25 121 ARG A N 1
ATOM 913 C CA . ARG A 1 121 ? -38.812 9.245 30.038 1.00 60.25 121 ARG A CA 1
ATOM 914 C C . ARG A 1 121 ? -38.880 7.734 30.171 1.00 60.25 121 ARG A C 1
ATOM 916 O O . ARG A 1 121 ? -39.824 7.157 29.594 1.00 60.25 121 ARG A O 1
#

Organism: NCBI:txid2838606

pLDDT: mean 88.3, std 8.53, range [55.69, 96.5]

Radius of gyration: 23.77 Å; chains: 1; bounding box: 62×30×56 Å

Secondary structure (DSSP, 8-state):
-HHHHHHHHHHHHHHHHHHHHTT--HHHHHHHHHHHHHHHHHHHTTTS-HHHHHH-GGG--SSTTS--HHHHHHIIIIIHHHHHHHHHHHHHHHHHHHHHHHHTSHHHHHHHHHHHHTT--

Sequence (121 aa):
MEFVIGIILVLSFFGLAYYCVKGHNLMIGFLVIATIWTALSLLGTLVASPEFIAENEILQFGGDSGTSLVSILNNIYQSAPEGWGTTLVNVCWGAWFGRVLMETGIASTLIRKTVELGGDR

Foldseek 3Di:
DVVVLVVVLVVLVVVLVVCVVVVPDNVVSLVVSLVVNLVSLQVVLVPDDPVVCVVPLLSPADDPSPHHPVNSVCVSPPVVVVVCVVVVVVVVCVVVVVVVCVVVCVVVVVVVVVCVVVPND